Protein AF-A0A3B8Q1V7-F1 (afdb_monomer)

Structure (mmCIF, N/CA/C/O backbone):
data_AF-A0A3B8Q1V7-F1
#
_entry.id   AF-A0A3B8Q1V7-F1
#
loop_
_atom_site.group_PDB
_atom_site.id
_atom_site.type_symbol
_atom_site.label_atom_id
_atom_site.label_alt_id
_atom_site.label_comp_id
_atom_site.label_asym_id
_atom_site.label_entity_id
_atom_site.label_seq_id
_atom_site.pdbx_PDB_ins_code
_atom_site.Cartn_x
_atom_site.Cartn_y
_atom_site.Cartn_z
_atom_site.occupancy
_atom_site.B_iso_or_equiv
_atom_site.auth_seq_id
_atom_site.auth_comp_id
_atom_site.auth_asym_id
_atom_site.auth_atom_id
_atom_site.pdbx_PDB_model_num
ATOM 1 N N . MET A 1 1 ? 7.365 5.307 19.713 1.00 60.16 1 MET A N 1
ATOM 2 C CA . MET A 1 1 ? 5.935 5.690 19.684 1.00 60.16 1 MET A CA 1
ATOM 3 C C . MET A 1 1 ? 5.271 4.854 18.613 1.00 60.16 1 MET A C 1
ATOM 5 O O . MET A 1 1 ? 5.709 4.965 17.481 1.00 60.16 1 MET A O 1
ATOM 9 N N . SER A 1 2 ? 4.318 3.996 18.972 1.00 81.38 2 SER A N 1
ATOM 10 C CA . SER A 1 2 ? 3.615 3.120 18.026 1.00 81.38 2 SER A CA 1
ATOM 11 C C . SER A 1 2 ? 2.200 3.649 17.781 1.00 81.38 2 SER A C 1
ATOM 13 O O . SER A 1 2 ? 1.606 4.233 18.688 1.00 81.38 2 SER A O 1
ATOM 15 N N . GLY A 1 3 ? 1.679 3.469 16.568 1.00 90.62 3 GLY A N 1
ATOM 16 C CA . GLY A 1 3 ? 0.291 3.767 16.210 1.00 90.62 3 GLY A CA 1
ATOM 17 C C . GLY A 1 3 ? 0.047 5.168 15.644 1.00 90.62 3 GLY A C 1
ATOM 18 O O . GLY A 1 3 ? -1.102 5.613 15.623 1.00 90.62 3 GLY A O 1
ATOM 19 N N . ARG A 1 4 ? 1.082 5.879 15.169 1.00 95.50 4 ARG A N 1
ATOM 20 C CA . ARG A 1 4 ? 0.955 7.266 14.666 1.00 95.50 4 ARG A CA 1
ATOM 21 C C . ARG A 1 4 ? 0.013 7.405 13.470 1.00 95.50 4 ARG A C 1
ATOM 23 O O . ARG A 1 4 ? -0.500 8.495 13.226 1.00 95.50 4 ARG A O 1
ATOM 30 N N . LEU A 1 5 ? -0.187 6.330 12.712 1.00 97.50 5 LEU A N 1
ATOM 31 C CA . LEU A 1 5 ? -1.008 6.312 11.503 1.00 97.50 5 LEU A CA 1
ATOM 32 C C . LEU A 1 5 ? -2.299 5.505 11.679 1.00 97.50 5 LEU A C 1
ATOM 34 O O . LEU A 1 5 ? -2.979 5.213 10.695 1.00 97.50 5 LEU A O 1
ATOM 38 N N . THR A 1 6 ? -2.673 5.185 12.919 1.00 97.31 6 THR A N 1
ATOM 39 C CA . THR A 1 6 ? -3.894 4.431 13.213 1.00 97.31 6 THR A CA 1
ATOM 40 C C . THR A 1 6 ? -5.117 5.115 12.600 1.00 97.31 6 THR A C 1
ATOM 42 O O . THR A 1 6 ? -5.356 6.316 12.780 1.00 97.31 6 THR A O 1
ATOM 45 N N . GLY A 1 7 ? -5.883 4.341 11.829 1.00 96.12 7 GLY A N 1
ATOM 46 C CA . GLY A 1 7 ? -7.101 4.804 11.163 1.00 96.12 7 GLY A CA 1
ATOM 47 C C . GLY A 1 7 ? -6.864 5.722 9.960 1.00 96.12 7 GLY A C 1
ATOM 48 O O . GLY A 1 7 ? -7.824 6.288 9.443 1.00 96.12 7 GLY A O 1
ATOM 49 N N . LYS A 1 8 ? -5.616 5.895 9.509 1.00 97.88 8 LYS A N 1
ATOM 50 C CA . LYS A 1 8 ? -5.297 6.648 8.290 1.00 97.88 8 LYS A CA 1
ATOM 51 C C . LYS A 1 8 ? -5.221 5.714 7.089 1.00 97.88 8 LYS A C 1
ATOM 53 O O . LYS A 1 8 ? -4.706 4.602 7.196 1.00 97.88 8 LYS A O 1
ATOM 58 N N . SER A 1 9 ? -5.709 6.194 5.951 1.00 98.12 9 SER A N 1
ATOM 59 C CA . SER A 1 9 ? -5.533 5.540 4.654 1.00 98.12 9 SER A CA 1
ATOM 60 C C . SER A 1 9 ? -4.359 6.187 3.925 1.00 98.12 9 SER A C 1
ATOM 62 O O . SER A 1 9 ? -4.310 7.412 3.825 1.00 98.12 9 SER A O 1
ATOM 64 N N . VAL A 1 10 ? -3.412 5.386 3.438 1.00 97.62 10 VAL A N 1
ATOM 65 C CA . VAL A 1 10 ? -2.188 5.861 2.773 1.00 97.62 10 VAL A CA 1
ATOM 66 C C . VAL A 1 10 ? -2.041 5.150 1.432 1.00 97.62 10 VAL A C 1
ATOM 68 O O . VAL A 1 10 ? -2.098 3.924 1.376 1.00 97.62 10 VAL A O 1
ATOM 71 N N . VAL A 1 11 ? -1.836 5.912 0.358 1.00 98.00 11 VAL A N 1
ATOM 72 C CA . VAL A 1 11 ? -1.501 5.367 -0.964 1.00 98.00 11 VAL A CA 1
ATOM 73 C C . VAL A 1 11 ? 0.002 5.508 -1.176 1.00 98.00 11 VAL A C 1
ATOM 75 O O . VAL A 1 11 ? 0.540 6.603 -1.019 1.00 98.00 11 VAL A O 1
ATOM 78 N N . ILE A 1 12 ? 0.677 4.410 -1.514 1.00 97.25 12 ILE A N 1
ATOM 79 C CA . ILE A 1 12 ? 2.120 4.384 -1.780 1.00 97.25 12 ILE A CA 1
ATOM 80 C C . ILE A 1 12 ? 2.349 3.851 -3.190 1.00 97.25 12 ILE A C 1
ATOM 82 O O . ILE A 1 12 ? 2.085 2.684 -3.468 1.00 97.25 12 ILE A O 1
ATOM 86 N N . ILE A 1 13 ? 2.868 4.709 -4.065 1.00 97.69 13 ILE A N 1
ATOM 87 C CA . ILE A 1 13 ? 3.248 4.339 -5.432 1.00 97.69 13 ILE A CA 1
ATOM 88 C C . ILE A 1 13 ? 4.658 3.737 -5.414 1.00 97.69 13 ILE A C 1
ATOM 90 O O . ILE A 1 13 ? 5.538 4.233 -4.708 1.00 97.69 13 ILE A O 1
ATOM 94 N N . GLY A 1 14 ? 4.881 2.662 -6.170 1.00 96.50 14 GLY A N 1
ATOM 95 C CA . GLY A 1 14 ? 6.156 1.945 -6.206 1.00 96.50 14 GLY A CA 1
ATOM 96 C C . GLY A 1 14 ? 6.445 1.167 -4.917 1.00 96.50 14 GLY A C 1
ATOM 97 O O . GLY A 1 14 ? 7.601 0.901 -4.592 1.00 96.50 14 GLY A O 1
ATOM 98 N N . GLY A 1 15 ? 5.408 0.803 -4.155 1.00 97.06 15 GLY A N 1
ATOM 99 C CA . GLY A 1 15 ? 5.531 0.173 -2.833 1.00 97.06 15 GLY A CA 1
ATOM 100 C C . GLY A 1 15 ? 5.998 -1.290 -2.831 1.00 97.06 15 GLY A C 1
ATOM 101 O O . GLY A 1 15 ? 6.045 -1.914 -1.773 1.00 97.06 15 GLY A O 1
ATOM 102 N N . THR A 1 16 ? 6.329 -1.859 -3.991 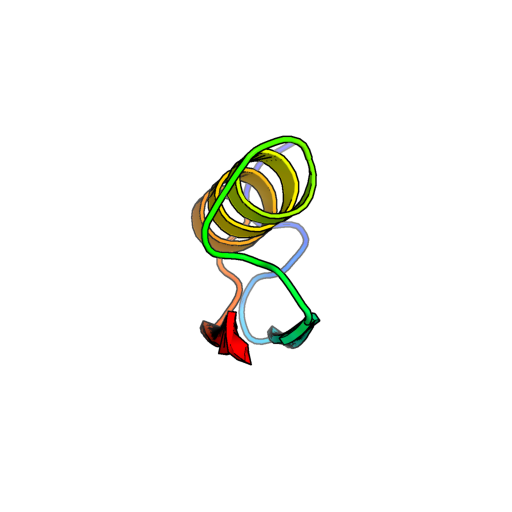1.00 96.94 16 THR A N 1
ATOM 103 C CA . THR A 1 16 ? 6.633 -3.291 -4.151 1.00 96.94 16 THR A CA 1
ATOM 104 C C . THR A 1 16 ? 8.108 -3.638 -3.953 1.00 96.94 16 THR A C 1
ATOM 106 O O . THR A 1 16 ? 8.430 -4.798 -3.703 1.00 96.94 16 THR A O 1
ATOM 109 N N . SER A 1 17 ? 9.019 -2.660 -4.018 1.00 96.94 17 SER 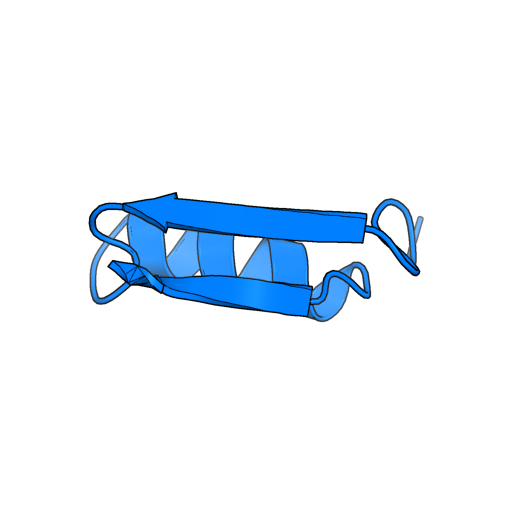A N 1
ATOM 110 C CA . SER A 1 17 ? 10.460 -2.894 -3.865 1.00 96.94 17 SER A CA 1
ATOM 111 C C . SER A 1 17 ? 11.191 -1.708 -3.224 1.00 96.94 17 SER A C 1
ATOM 113 O O . SER A 1 17 ? 10.626 -0.625 -3.049 1.00 96.94 17 SER A O 1
ATOM 115 N N . GLY A 1 18 ? 12.450 -1.929 -2.831 1.00 97.62 18 GLY A N 1
ATOM 116 C CA . GLY A 1 18 ? 13.358 -0.884 -2.352 1.00 97.62 18 GLY A CA 1
ATOM 117 C C . GLY A 1 18 ? 12.763 0.008 -1.257 1.00 97.62 18 GLY A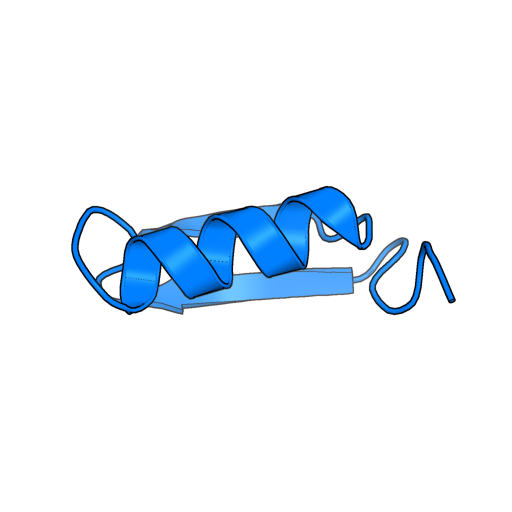 C 1
ATOM 118 O O . GLY A 1 18 ? 12.222 -0.471 -0.257 1.00 97.62 18 GLY A O 1
ATOM 119 N N . LEU A 1 19 ? 12.868 1.324 -1.460 1.00 97.94 19 LEU A N 1
ATOM 120 C CA . LEU A 1 19 ? 12.378 2.328 -0.513 1.00 97.94 19 LEU A CA 1
ATOM 121 C C . LEU A 1 19 ? 10.852 2.314 -0.367 1.00 97.94 19 LEU A C 1
ATOM 123 O O . LEU A 1 19 ? 10.353 2.472 0.747 1.00 97.94 19 LEU A O 1
ATOM 127 N N . GLY A 1 20 ? 10.111 2.070 -1.450 1.00 97.69 20 GLY A N 1
ATOM 128 C CA . GLY A 1 20 ? 8.649 2.014 -1.407 1.00 97.69 20 GLY A CA 1
ATOM 129 C C . GLY A 1 20 ? 8.142 0.869 -0.528 1.00 97.69 20 GLY A C 1
ATOM 130 O O . GLY A 1 20 ? 7.214 1.050 0.266 1.00 97.69 20 GLY A O 1
ATOM 131 N N . LEU A 1 21 ? 8.801 -0.292 -0.586 1.00 98.25 21 LEU A N 1
ATOM 132 C CA . LEU A 1 21 ? 8.493 -1.424 0.292 1.00 98.25 21 LEU A CA 1
ATOM 133 C C . LEU A 1 21 ? 8.827 -1.118 1.757 1.00 98.25 21 LEU A C 1
ATOM 135 O O . LEU A 1 21 ? 8.055 -1.459 2.658 1.00 98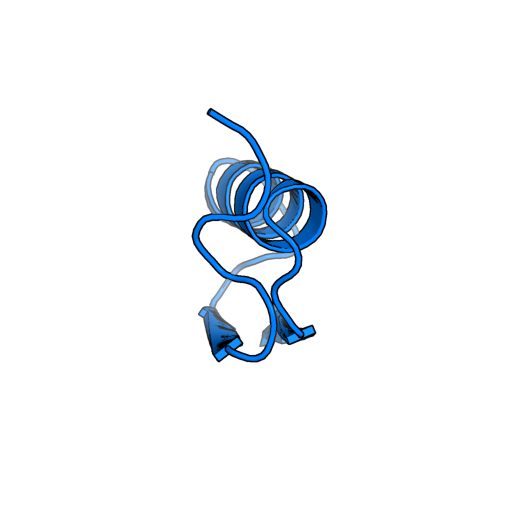.25 21 LEU A O 1
ATOM 139 N N . ALA A 1 22 ? 9.959 -0.458 2.012 1.00 98.19 22 ALA A N 1
ATOM 140 C CA . ALA A 1 22 ? 10.340 -0.051 3.362 1.00 98.19 22 ALA A CA 1
ATOM 141 C C . ALA A 1 22 ? 9.319 0.931 3.967 1.00 98.19 22 ALA A C 1
ATOM 143 O O . ALA A 1 22 ? 8.890 0.740 5.110 1.00 98.19 22 ALA A O 1
ATOM 144 N N . ALA A 1 23 ? 8.875 1.919 3.184 1.00 97.81 23 ALA A N 1
ATOM 145 C CA . ALA A 1 23 ? 7.848 2.878 3.579 1.00 97.81 23 ALA A CA 1
ATOM 146 C C . ALA A 1 23 ? 6.501 2.190 3.843 1.00 97.81 23 ALA A C 1
ATOM 148 O O . ALA A 1 23 ? 5.915 2.381 4.906 1.00 97.81 23 ALA A O 1
ATOM 149 N N . THR A 1 24 ? 6.063 1.305 2.942 1.00 98.12 24 THR A N 1
ATOM 150 C CA . THR A 1 24 ? 4.835 0.507 3.103 1.00 98.1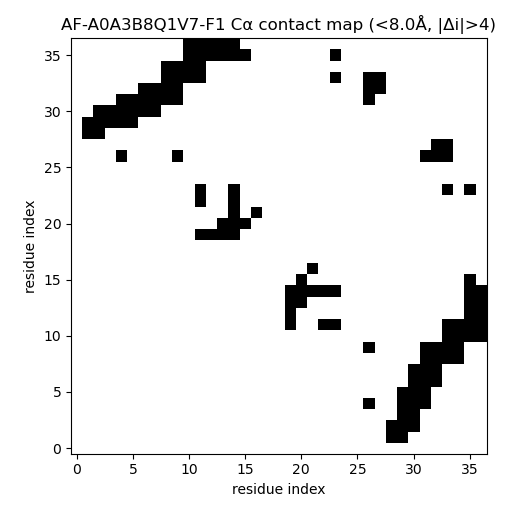2 24 THR A CA 1
ATOM 151 C C . THR A 1 24 ? 4.837 -0.261 4.419 1.00 98.12 24 THR A C 1
ATOM 153 O O . THR A 1 24 ? 3.895 -0.158 5.206 1.00 98.12 24 THR A O 1
ATOM 156 N N . ARG A 1 25 ? 5.929 -0.971 4.720 1.00 97.56 25 ARG A N 1
ATOM 157 C CA . ARG A 1 25 ? 6.070 -1.721 5.976 1.00 97.56 25 ARG A CA 1
ATOM 158 C C . ARG A 1 25 ? 6.041 -0.811 7.200 1.00 97.56 25 ARG A C 1
ATOM 160 O O . ARG A 1 25 ? 5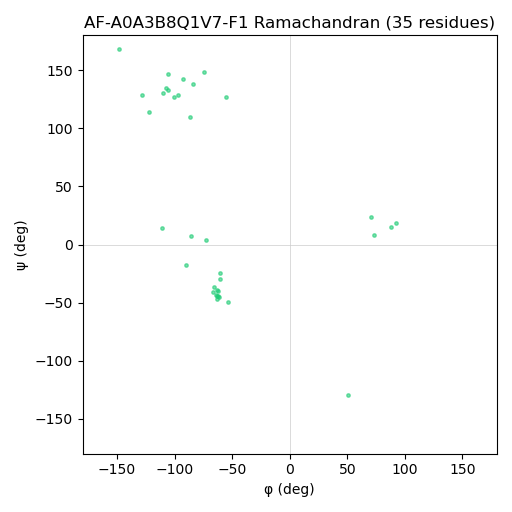.437 -1.177 8.205 1.00 97.56 25 ARG A O 1
ATOM 167 N N . ALA A 1 26 ? 6.683 0.353 7.136 1.00 97.44 26 ALA A N 1
ATOM 168 C CA . ALA A 1 26 ? 6.640 1.323 8.225 1.00 97.44 26 ALA A CA 1
ATOM 169 C C . ALA A 1 26 ? 5.215 1.841 8.460 1.00 97.44 26 ALA A C 1
ATOM 171 O O . ALA A 1 26 ? 4.758 1.854 9.600 1.00 97.44 26 ALA A O 1
ATOM 172 N N . CYS A 1 27 ? 4.485 2.177 7.396 1.00 97.19 27 CYS A N 1
ATOM 173 C CA . CYS A 1 27 ? 3.115 2.664 7.500 1.00 97.19 27 CYS A CA 1
ATOM 174 C C . CYS A 1 27 ? 2.159 1.614 8.079 1.00 97.19 27 CYS A C 1
ATOM 176 O O . CYS A 1 27 ? 1.373 1.936 8.969 1.00 97.19 27 CYS A O 1
ATOM 178 N N . VAL A 1 28 ? 2.267 0.356 7.636 1.00 97.00 28 VAL A N 1
ATOM 179 C CA . VAL A 1 28 ? 1.468 -0.756 8.179 1.00 97.00 28 VAL A CA 1
ATOM 180 C C . VAL A 1 28 ? 1.760 -0.968 9.665 1.00 97.00 28 VAL A C 1
ATOM 182 O O . VAL A 1 28 ? 0.825 -1.076 10.455 1.00 97.00 28 VAL A O 1
ATOM 185 N N . ARG A 1 29 ? 3.037 -0.962 10.080 1.00 97.44 29 ARG A N 1
ATOM 186 C CA . ARG A 1 29 ? 3.403 -1.091 11.505 1.00 97.44 29 ARG A CA 1
ATOM 187 C C . ARG A 1 29 ? 2.838 0.029 12.378 1.00 97.44 29 ARG A C 1
ATOM 189 O O . ARG A 1 29 ? 2.577 -0.197 13.552 1.00 97.44 29 ARG A O 1
ATOM 196 N N . GLU A 1 30 ? 2.647 1.220 11.819 1.00 97.69 30 GLU A N 1
ATOM 197 C CA . GLU A 1 30 ? 2.051 2.362 12.519 1.00 97.69 30 GLU A CA 1
ATOM 198 C C . GLU A 1 30 ? 0.511 2.379 12.475 1.00 97.69 30 GLU A C 1
ATOM 200 O O . GLU A 1 30 ? -0.096 3.355 12.918 1.00 97.69 30 GLU A O 1
ATOM 205 N N . GLY A 1 31 ? -0.127 1.316 11.969 1.00 96.81 31 GLY A N 1
ATOM 206 C CA . GLY A 1 31 ? -1.583 1.139 11.984 1.00 96.81 31 GLY A CA 1
ATOM 207 C C . GLY A 1 31 ? -2.323 1.751 10.792 1.00 96.81 31 GLY A C 1
ATOM 208 O O . GLY A 1 31 ? -3.546 1.914 10.849 1.00 96.81 31 GL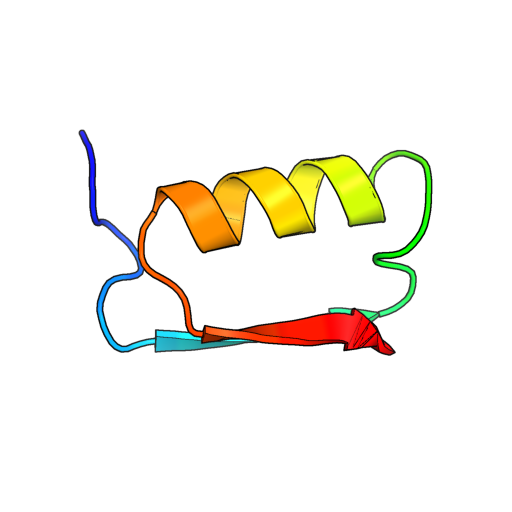Y A O 1
ATOM 209 N N . ALA A 1 32 ? -1.609 2.105 9.720 1.00 98.12 32 ALA A N 1
ATOM 210 C C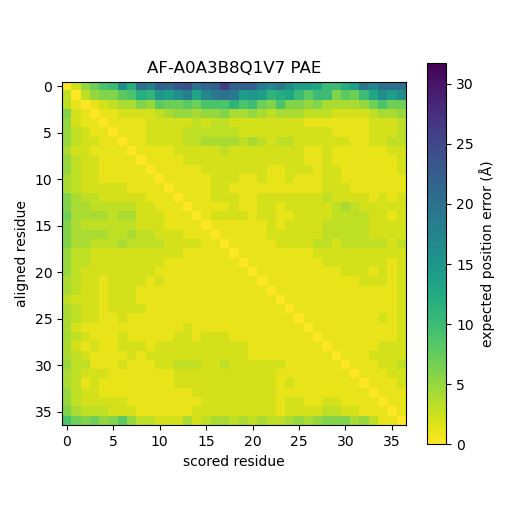A . ALA A 1 32 ? -2.226 2.615 8.501 1.00 98.12 32 ALA A CA 1
ATOM 211 C C . ALA A 1 32 ? -2.913 1.504 7.692 1.00 98.12 32 ALA A C 1
ATOM 213 O O . ALA A 1 32 ? -2.428 0.375 7.608 1.00 98.12 32 ALA A O 1
ATOM 214 N N . ARG A 1 33 ? -3.993 1.864 6.995 1.00 98.19 33 ARG A N 1
ATOM 215 C CA . ARG A 1 33 ? -4.548 1.087 5.880 1.00 98.19 33 ARG A CA 1
ATOM 216 C C . ARG A 1 33 ? -3.824 1.518 4.611 1.00 98.19 33 ARG A C 1
ATOM 218 O O . ARG A 1 33 ? -3.995 2.652 4.169 1.00 98.19 33 ARG A O 1
ATOM 225 N N . VAL A 1 34 ? -2.985 0.650 4.055 1.00 98.00 34 VAL A N 1
ATOM 226 C CA . VAL A 1 34 ? -2.127 1.005 2.918 1.00 98.00 34 VAL A CA 1
ATOM 227 C C . VAL A 1 34 ? -2.653 0.389 1.627 1.00 98.00 34 VAL A C 1
ATOM 229 O O . VAL A 1 34 ? -2.955 -0.800 1.590 1.00 98.00 34 VAL A O 1
ATOM 232 N N . VAL A 1 35 ? -2.725 1.198 0.572 1.00 98.00 35 VAL A N 1
ATOM 233 C CA . VAL A 1 35 ? -2.917 0.747 -0.812 1.00 98.00 35 VAL A CA 1
ATOM 234 C C . VAL A 1 35 ? -1.614 0.987 -1.561 1.00 98.00 35 VAL A C 1
ATOM 236 O O . VAL A 1 35 ? -1.051 2.079 -1.490 1.00 98.00 35 VAL A O 1
ATOM 239 N N . VAL A 1 36 ? -1.131 -0.032 -2.265 1.00 97.31 36 VAL A N 1
ATOM 240 C CA . VAL A 1 36 ? 0.088 0.053 -3.072 1.00 97.31 36 VAL A CA 1
ATOM 241 C C . VAL A 1 36 ? -0.291 0.069 -4.548 1.00 97.31 36 VAL A C 1
ATOM 243 O O . VAL A 1 36 ? -1.132 -0.732 -4.957 1.00 97.31 36 VAL A O 1
ATOM 246 N N . VAL A 1 37 ? 0.323 0.976 -5.313 1.00 93.94 37 VAL A N 1
ATOM 247 C CA . VAL A 1 37 ? 0.179 1.105 -6.776 1.00 93.94 37 VAL A CA 1
ATOM 248 C C . VAL A 1 37 ? 1.533 0.937 -7.445 1.00 93.94 37 VAL A C 1
ATOM 250 O O . VAL A 1 37 ? 2.524 1.475 -6.899 1.00 93.94 37 VAL A O 1
#

Secondary structure (DSSP, 8-state):
---TTTT-EEEETTTTSHHHHHHHHHHHHTT-EEEE-

pLDDT: mean 95.75, std 6.6, range [60.16, 98.25]

Solvent-accessible surface area (backbone atoms only — not comparable to full-atom values): 2128 Å² total; per-residue (Å²): 137,83,47,88,32,55,88,36,79,44,80,36,70,56,28,87,46,74,69,30,30,54,50,49,53,53,40,46,71,18,42,27,50,74,48,73,86

Foldseek 3Di:
DAQPAAPAEEEQEPLPDDPNVVVVVVNVRNRYNYDYD

Sequence (37 aa):
MSGRLTGKSVVIIGGTSGLGLAATRACVREGARVVVV

Mean predicted aligned erro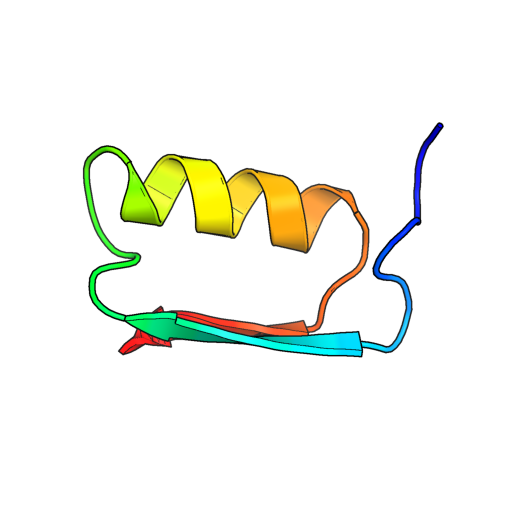r: 2.55 Å

Nearest PDB structures (foldseek):
  8r0c-assembly1_A  TM=9.669E-01  e=8.701E-03  synthetic construct
  3i1j-assembly1_A  TM=9.834E-01  e=3.914E-02  Pseudomonas syringae pv. tomato
  5ojg-assembly1_A  TM=9.857E-01  e=5.508E-02  Caenorhabditis elegans
  7b73-assembly1_A  TM=9.067E-01  e=6.314E-02  gamma proteobacterium HTCC2207
  7b73-assembly1_D  TM=9.193E-01  e=3.256E-01  gamma proteobacterium HTCC2207

Radius of gyration: 9.25 Å; Cα contacts (8 Å, |Δi|>4): 64; chains: 1; bounding box: 20×11×26 Å